Protein AF-B3W673-F1 (afdb_monomer)

Structure (mmCIF, N/CA/C/O backbone):
data_AF-B3W673-F1
#
_entry.id   AF-B3W673-F1
#
loop_
_atom_site.group_PDB
_atom_site.id
_atom_site.type_symbol
_atom_site.label_atom_id
_atom_site.label_alt_id
_atom_site.label_comp_id
_atom_site.label_asym_id
_atom_site.label_entity_id
_atom_site.label_seq_id
_atom_site.pdbx_PDB_ins_code
_atom_site.Cartn_x
_atom_site.Cartn_y
_atom_site.Cartn_z
_atom_site.occupancy
_atom_site.B_iso_or_equiv
_atom_site.auth_seq_id
_atom_site.auth_comp_id
_atom_site.auth_asym_id
_atom_site.auth_atom_id
_atom_site.pdbx_PDB_model_num
ATOM 1 N N . MET A 1 1 ? 1.905 -21.037 11.004 1.00 35.53 1 MET A N 1
ATOM 2 C CA . MET A 1 1 ? 0.513 -20.560 10.906 1.00 35.53 1 MET A CA 1
ATOM 3 C C . MET A 1 1 ? 0.641 -19.127 10.429 1.00 35.53 1 MET A C 1
ATOM 5 O O . MET A 1 1 ? 1.332 -18.385 11.107 1.00 35.53 1 MET A O 1
ATOM 9 N N . ALA A 1 2 ? 0.194 -18.782 9.222 1.00 47.31 2 ALA A N 1
ATOM 10 C CA . ALA A 1 2 ? 0.265 -17.392 8.773 1.00 47.31 2 ALA A CA 1
ATOM 11 C C . ALA A 1 2 ? -0.833 -16.632 9.523 1.00 47.31 2 ALA A C 1
ATOM 13 O O . ALA A 1 2 ? -2.011 -16.888 9.291 1.00 47.31 2 ALA A O 1
ATOM 14 N N . GLU A 1 3 ? -0.448 -15.830 10.511 1.00 54.31 3 GLU A N 1
ATOM 15 C CA . GLU A 1 3 ? -1.364 -14.941 11.223 1.00 54.31 3 GLU A CA 1
ATOM 16 C C . GLU A 1 3 ? -1.780 -13.850 10.235 1.00 54.31 3 GLU A C 1
ATOM 18 O O . GLU A 1 3 ? -0.938 -13.122 9.712 1.00 54.31 3 GLU A O 1
ATOM 23 N N . ASP A 1 4 ? -3.063 -13.847 9.875 1.00 72.62 4 ASP A N 1
ATOM 24 C CA . ASP A 1 4 ? -3.636 -12.925 8.904 1.00 72.62 4 ASP A CA 1
ATOM 25 C C . ASP A 1 4 ? -3.866 -11.588 9.628 1.00 72.62 4 ASP A C 1
ATOM 27 O O . ASP A 1 4 ? -4.780 -11.497 10.451 1.00 72.62 4 ASP A O 1
ATOM 31 N N . PRO A 1 5 ? -3.054 -10.542 9.380 1.00 69.19 5 PRO A N 1
ATOM 32 C CA . PRO A 1 5 ? -3.075 -9.311 10.179 1.00 69.19 5 PRO A CA 1
ATOM 33 C C . PRO A 1 5 ? -4.423 -8.577 10.107 1.00 69.19 5 PRO A C 1
ATOM 35 O O . PRO A 1 5 ? -4.736 -7.741 10.956 1.00 69.19 5 PRO A O 1
ATOM 38 N N . GLN A 1 6 ? -5.246 -8.900 9.106 1.00 78.75 6 GLN A N 1
ATOM 39 C CA . GLN A 1 6 ? -6.613 -8.403 8.993 1.00 78.75 6 GLN A CA 1
ATOM 40 C C . GLN A 1 6 ? -7.559 -9.065 10.003 1.00 78.75 6 GLN A C 1
ATOM 42 O O . GLN A 1 6 ? -8.455 -8.405 10.530 1.00 78.75 6 GLN A O 1
ATOM 47 N N . LEU A 1 7 ? -7.363 -10.352 10.298 1.00 81.56 7 LEU A N 1
ATOM 48 C CA . LEU A 1 7 ? -8.187 -11.097 11.246 1.00 81.56 7 LEU A CA 1
ATOM 49 C C . LEU A 1 7 ? -7.947 -10.627 12.685 1.00 81.56 7 LEU A C 1
ATOM 51 O O . LEU A 1 7 ? -8.908 -10.465 13.440 1.00 81.56 7 LEU A O 1
ATOM 55 N N . ASP A 1 8 ? -6.696 -10.355 13.056 1.00 82.56 8 ASP A N 1
ATOM 56 C CA . ASP A 1 8 ? -6.354 -9.776 14.362 1.00 82.56 8 ASP A CA 1
ATOM 57 C C . ASP A 1 8 ? -6.995 -8.395 14.550 1.00 82.56 8 ASP A C 1
ATOM 59 O O . ASP A 1 8 ? -7.657 -8.137 15.559 1.00 82.56 8 ASP A O 1
ATOM 63 N N . LEU A 1 9 ? -6.923 -7.534 13.529 1.00 86.25 9 LEU A N 1
ATOM 64 C CA . LEU A 1 9 ? -7.571 -6.221 13.556 1.00 86.25 9 LEU A CA 1
ATOM 65 C C . LEU A 1 9 ? -9.093 -6.322 13.753 1.00 86.25 9 LEU A C 1
ATOM 67 O O . LEU A 1 9 ? -9.679 -5.556 14.525 1.00 86.25 9 LEU A O 1
ATOM 71 N N . LEU A 1 10 ? -9.744 -7.261 13.061 1.00 86.50 10 LEU A N 1
ATOM 72 C CA . LEU A 1 10 ? -11.182 -7.499 13.199 1.00 86.50 10 LEU A CA 1
ATOM 73 C C . LEU A 1 10 ? -11.548 -7.967 14.612 1.00 86.50 10 LEU A C 1
ATOM 75 O O . LEU A 1 10 ? -12.549 -7.503 15.164 1.00 86.50 10 LEU A O 1
ATOM 79 N N . ASN A 1 11 ? -10.730 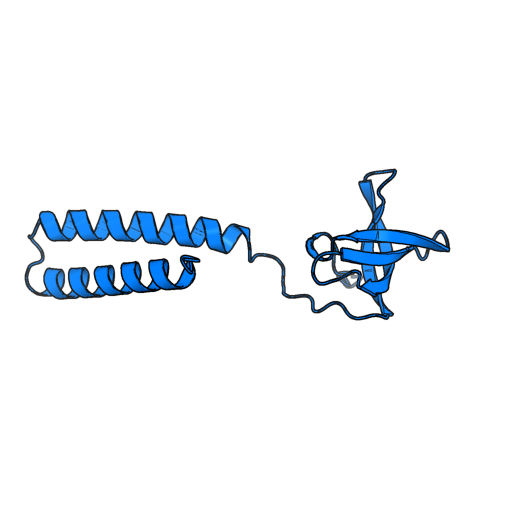-8.830 15.219 1.00 89.56 11 ASN A N 1
ATOM 80 C CA . ASN A 1 11 ? -10.934 -9.275 16.597 1.00 89.56 11 ASN A CA 1
ATOM 81 C C . ASN A 1 11 ? -10.830 -8.113 17.589 1.00 89.56 11 ASN A C 1
ATOM 83 O O . ASN A 1 11 ? -11.723 -7.949 18.423 1.00 89.56 11 ASN A O 1
ATOM 87 N N . HIS A 1 12 ? -9.812 -7.259 17.469 1.00 90.25 12 HIS A N 1
ATOM 88 C CA . HIS A 1 12 ? -9.661 -6.100 18.354 1.00 90.25 12 HIS A CA 1
ATOM 89 C C . HIS A 1 12 ? -10.818 -5.105 18.224 1.00 90.25 12 HIS A C 1
ATOM 91 O O . HIS A 1 12 ? -11.324 -4.608 19.232 1.00 90.25 12 HIS A O 1
ATOM 97 N N . LYS A 1 13 ? -11.315 -4.866 17.003 1.00 89.06 13 LYS A N 1
ATOM 98 C CA . LYS A 1 13 ? -12.521 -4.048 16.786 1.00 89.06 13 LYS A CA 1
ATOM 99 C C . LYS A 1 13 ? -13.760 -4.644 17.444 1.00 89.06 13 LYS A C 1
ATOM 101 O O . LYS A 1 13 ? -14.554 -3.916 18.037 1.00 89.06 13 LYS A O 1
ATOM 106 N N . LEU A 1 14 ? -13.929 -5.961 17.350 1.00 93.31 14 LEU A N 1
ATOM 107 C CA . LEU A 1 14 ? -15.049 -6.644 17.985 1.00 93.31 14 LEU A CA 1
ATOM 108 C C . LEU A 1 14 ? -14.976 -6.530 19.514 1.00 93.31 14 LEU A C 1
ATOM 110 O O . LEU A 1 14 ? -15.993 -6.271 20.156 1.00 93.31 14 LEU A O 1
ATOM 114 N N . GLN A 1 15 ? -13.784 -6.692 20.092 1.00 92.00 15 GLN A N 1
ATOM 115 C CA . GLN A 1 15 ? -13.563 -6.500 21.526 1.00 92.00 15 GLN A CA 1
ATOM 116 C C . GLN A 1 15 ? -13.891 -5.067 21.953 1.00 92.00 15 GLN A C 1
ATOM 118 O O . GLN A 1 15 ? -14.593 -4.882 22.945 1.00 92.00 15 GLN A O 1
ATOM 123 N N . LEU A 1 16 ? -13.458 -4.068 21.178 1.00 93.75 16 LEU A N 1
ATOM 124 C CA . LEU A 1 16 ? -13.753 -2.662 21.449 1.00 93.75 16 LEU A CA 1
ATOM 125 C C . LEU A 1 16 ? -15.267 -2.422 21.509 1.00 93.75 16 LEU A C 1
ATOM 127 O O . LEU A 1 16 ? -15.760 -1.867 22.486 1.00 93.75 16 LEU A O 1
ATOM 131 N N . GLN A 1 17 ? -16.013 -2.943 20.533 1.00 93.25 17 GLN A N 1
ATOM 132 C CA . GLN A 1 17 ? -17.470 -2.805 20.490 1.00 93.25 17 GLN A CA 1
ATOM 133 C C . GLN A 1 17 ? -18.158 -3.425 21.721 1.00 93.25 17 GLN A C 1
ATOM 135 O O . GLN A 1 17 ? -19.117 -2.865 22.251 1.00 93.25 17 GLN A O 1
ATOM 140 N N . GLN A 1 18 ? -17.676 -4.578 22.197 1.00 93.06 18 GLN A N 1
ATOM 141 C CA . GLN A 1 18 ? -18.211 -5.214 23.407 1.00 93.06 18 GLN A CA 1
ATOM 142 C C . GLN A 1 18 ? -17.928 -4.380 24.662 1.00 93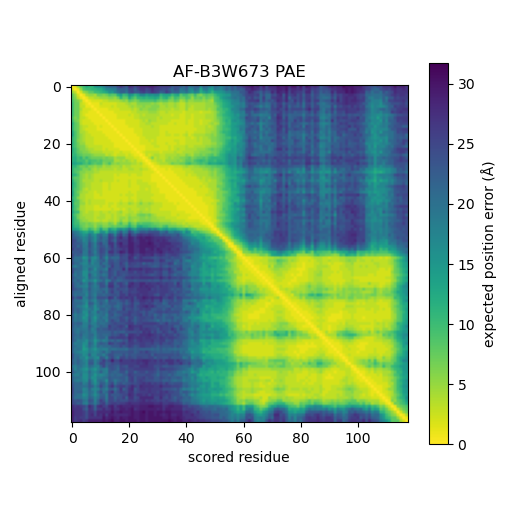.06 18 GLN A C 1
ATOM 144 O O . GLN A 1 18 ? -18.797 -4.248 25.525 1.00 93.06 18 GLN A O 1
ATOM 149 N N . VAL A 1 19 ? -16.729 -3.798 24.754 1.00 93.00 19 VAL A N 1
ATOM 150 C CA . VAL A 1 19 ? -16.331 -2.915 25.858 1.00 93.00 19 VAL A CA 1
ATOM 151 C C . VAL A 1 19 ? -17.173 -1.643 25.865 1.00 93.00 19 VAL A C 1
ATOM 153 O O . VAL A 1 19 ? -17.628 -1.226 26.927 1.00 93.00 19 VAL A O 1
ATOM 156 N N . GLU A 1 20 ? -17.440 -1.056 24.700 1.00 91.56 20 GLU A N 1
ATOM 157 C CA . GLU A 1 20 ? -18.303 0.121 24.578 1.00 91.56 20 GLU A CA 1
ATOM 158 C C . GLU A 1 20 ? -19.738 -0.172 25.019 1.00 91.56 20 GLU A C 1
ATOM 160 O O . GLU A 1 20 ? -20.270 0.565 25.846 1.00 91.56 20 GLU A O 1
ATOM 165 N N . ALA A 1 21 ? -20.320 -1.294 24.588 1.00 93.31 21 ALA A N 1
ATOM 166 C CA . ALA A 1 21 ? -21.649 -1.706 25.042 1.00 93.31 21 ALA A CA 1
ATOM 167 C C . ALA A 1 21 ? -21.700 -1.943 26.567 1.00 93.31 21 ALA A C 1
ATOM 169 O O . ALA A 1 21 ? -22.684 -1.618 27.234 1.00 93.31 21 ALA A O 1
ATOM 170 N N . ALA A 1 22 ? -20.627 -2.484 27.153 1.00 91.94 22 ALA A N 1
ATOM 171 C CA . ALA A 1 22 ? -20.522 -2.649 28.602 1.00 91.94 22 ALA A CA 1
ATOM 172 C C . ALA A 1 22 ? -20.362 -1.303 29.341 1.00 91.94 22 ALA A C 1
ATOM 174 O O . ALA A 1 22 ? -20.888 -1.148 30.447 1.00 91.94 22 ALA A O 1
ATOM 175 N N . LEU A 1 23 ? -19.678 -0.328 28.733 1.00 91.19 23 LEU A N 1
ATOM 176 C CA . LEU A 1 23 ? -19.541 1.041 29.244 1.00 91.19 23 LEU A CA 1
ATOM 177 C C . LEU A 1 23 ? -20.851 1.830 29.171 1.00 91.19 23 LEU A C 1
ATOM 179 O O . LEU A 1 23 ? -21.084 2.664 30.040 1.00 91.19 23 LEU A O 1
ATOM 183 N N . GLU A 1 24 ? -21.729 1.555 28.204 1.00 91.75 24 GLU A N 1
ATOM 184 C CA . GLU A 1 24 ? -23.073 2.154 28.174 1.00 91.75 24 GLU A CA 1
ATOM 185 C C . GLU A 1 24 ? -23.896 1.770 29.412 1.00 91.75 24 GLU A C 1
ATOM 187 O O . GLU A 1 24 ? -24.645 2.586 29.950 1.00 91.75 24 GLU A O 1
ATOM 192 N N . LEU A 1 25 ? -23.722 0.537 29.897 1.00 90.19 25 LEU A N 1
ATOM 193 C CA . LEU A 1 25 ? -24.375 0.044 31.110 1.00 90.19 25 LEU A CA 1
ATOM 194 C C . LEU A 1 25 ? -23.647 0.497 32.385 1.00 90.19 25 LEU A C 1
ATOM 196 O O . LEU A 1 25 ? -24.294 0.740 33.402 1.00 90.19 25 LEU A O 1
ATOM 200 N N . ASN A 1 26 ? -22.315 0.613 32.339 1.00 90.81 26 ASN A N 1
ATOM 201 C CA . ASN A 1 26 ? -21.467 0.959 33.482 1.00 90.81 26 ASN A CA 1
ATOM 202 C C . ASN A 1 26 ? -20.394 2.000 33.102 1.00 90.81 26 ASN A C 1
ATOM 204 O O . ASN A 1 26 ? -19.211 1.662 32.988 1.00 90.81 26 ASN A O 1
ATOM 208 N N . PRO A 1 27 ? -20.768 3.285 32.962 1.00 86.56 27 PRO A N 1
ATOM 209 C CA . PRO A 1 27 ? -19.869 4.321 32.441 1.00 86.56 27 PRO A CA 1
ATOM 210 C C . PRO A 1 27 ? -18.726 4.689 33.392 1.00 86.56 27 PRO A C 1
ATOM 212 O O . PRO A 1 27 ? -17.744 5.292 32.972 1.00 86.56 27 PRO A O 1
ATOM 215 N N . ASN A 1 28 ? -18.838 4.327 34.673 1.00 91.00 28 ASN A N 1
ATOM 216 C CA . ASN A 1 28 ? -17.840 4.639 35.694 1.00 91.00 28 ASN A CA 1
ATOM 217 C C . ASN A 1 28 ? -16.839 3.494 35.935 1.00 91.00 28 ASN A C 1
ATOM 219 O O . ASN A 1 28 ? -16.095 3.535 36.912 1.00 91.00 28 ASN A O 1
ATOM 223 N N . ASN A 1 29 ? -16.846 2.449 35.098 1.00 91.44 29 ASN A N 1
ATOM 224 C CA . ASN A 1 29 ? -15.952 1.312 35.281 1.00 91.44 29 ASN A CA 1
ATOM 225 C C . ASN A 1 29 ? -14.557 1.618 34.713 1.00 91.44 29 ASN A C 1
ATOM 227 O O . ASN A 1 29 ? -14.337 1.563 33.500 1.00 91.44 29 ASN A O 1
ATOM 231 N N . GLU A 1 30 ? -13.609 1.926 35.598 1.00 92.19 30 GLU A N 1
ATOM 232 C CA . GLU A 1 30 ? -12.243 2.323 35.230 1.00 92.19 30 GLU A CA 1
ATOM 233 C C . GLU A 1 30 ? -11.510 1.247 34.411 1.00 92.19 30 GLU A C 1
ATOM 235 O O . GLU A 1 30 ? -10.780 1.581 33.478 1.00 92.19 30 GLU A O 1
ATOM 240 N N . GLU A 1 31 ? -11.765 -0.037 34.685 1.00 92.00 31 GLU A N 1
ATOM 241 C CA . GLU A 1 31 ? -11.175 -1.157 33.939 1.00 92.00 31 GLU A CA 1
ATOM 242 C C . GLU A 1 31 ? -11.618 -1.175 32.470 1.00 92.00 31 GLU A C 1
ATOM 244 O O . GLU A 1 31 ? -10.789 -1.334 31.574 1.00 92.00 31 GLU A O 1
ATOM 249 N N . LEU A 1 32 ? -12.910 -0.949 32.202 1.00 91.88 32 LEU A N 1
ATOM 250 C CA . LEU A 1 32 ? -13.430 -0.893 30.832 1.00 91.88 32 LEU A CA 1
ATOM 251 C C . LEU A 1 32 ? -12.932 0.360 30.097 1.00 91.88 32 LEU A C 1
ATOM 253 O O . LEU A 1 32 ? -12.616 0.287 28.912 1.00 91.88 32 LEU A O 1
ATOM 257 N N . LEU A 1 33 ? -12.797 1.494 30.793 1.00 90.81 33 LEU A N 1
ATOM 258 C CA . LEU A 1 33 ? -12.222 2.721 30.225 1.00 90.81 33 LEU A CA 1
ATOM 259 C C . LEU A 1 33 ? -10.732 2.567 29.887 1.00 90.81 33 LEU A C 1
ATOM 261 O O . LEU A 1 33 ? -10.244 3.170 28.928 1.00 90.81 33 LEU A O 1
ATOM 265 N N . GLN A 1 34 ? -9.987 1.803 30.685 1.00 92.69 34 GLN A N 1
ATOM 266 C CA . GLN A 1 34 ? -8.592 1.483 30.392 1.00 92.69 34 GLN A CA 1
ATOM 267 C C . GLN A 1 34 ? -8.488 0.515 29.210 1.00 92.69 34 GLN A C 1
ATOM 269 O O . GLN A 1 34 ? -7.737 0.787 28.277 1.00 92.69 34 GLN A O 1
ATOM 274 N N . LEU A 1 35 ? -9.288 -0.555 29.209 1.00 91.62 35 LEU A N 1
ATOM 275 C CA . LEU A 1 35 ? -9.304 -1.549 28.136 1.00 91.62 35 LEU A CA 1
ATOM 276 C C . LEU A 1 35 ? -9.713 -0.943 26.787 1.00 91.62 35 LEU A C 1
ATOM 278 O O . LEU A 1 35 ? -9.100 -1.252 25.770 1.00 91.62 35 LEU A O 1
ATOM 282 N N . LYS A 1 36 ? -10.701 -0.036 26.778 1.00 92.56 36 LYS A N 1
ATOM 283 C CA . LYS A 1 36 ? -11.095 0.716 25.580 1.00 92.56 36 LYS A CA 1
ATOM 284 C C . LYS A 1 36 ? -9.897 1.447 24.966 1.00 92.56 36 LYS A C 1
ATOM 286 O O . LYS A 1 36 ? -9.630 1.291 23.781 1.00 92.56 36 LYS A O 1
ATOM 291 N N . ARG A 1 37 ? -9.164 2.212 25.782 1.00 93.00 37 ARG A N 1
ATOM 292 C CA . ARG A 1 37 ? -8.002 2.993 25.326 1.00 93.00 37 ARG A CA 1
ATOM 293 C C . ARG A 1 37 ? -6.886 2.109 24.779 1.00 93.00 37 ARG A C 1
ATOM 295 O O . ARG A 1 37 ? -6.322 2.437 23.744 1.00 93.00 37 ARG A O 1
ATOM 302 N N . ASP A 1 38 ? -6.592 1.002 25.456 1.00 92.75 38 ASP A N 1
ATOM 303 C CA . ASP A 1 38 ? -5.566 0.052 25.015 1.00 92.75 38 ASP A CA 1
ATOM 304 C C . ASP A 1 38 ? -5.916 -0.554 23.642 1.00 92.75 38 ASP A C 1
ATOM 306 O O . ASP A 1 38 ? -5.106 -0.526 22.716 1.00 92.75 38 ASP A O 1
ATOM 310 N N . LEU A 1 39 ? -7.172 -0.983 23.465 1.00 91.50 39 LEU A N 1
ATOM 311 C CA . LEU A 1 39 ? -7.673 -1.509 22.193 1.00 91.50 39 LEU A CA 1
ATOM 312 C C . LEU A 1 39 ? -7.637 -0.466 21.066 1.00 91.50 39 LEU A C 1
ATOM 314 O O . LEU A 1 39 ? -7.257 -0.805 19.945 1.00 91.50 39 LEU A O 1
ATOM 318 N N . GLU A 1 40 ? -8.008 0.789 21.336 1.00 91.62 40 GLU A N 1
ATOM 319 C CA . GLU A 1 40 ? -7.943 1.867 20.338 1.00 91.62 40 GLU A CA 1
ATOM 320 C C . GLU A 1 40 ? -6.506 2.129 19.862 1.00 91.62 40 GLU A C 1
ATOM 322 O O . GLU A 1 40 ? -6.285 2.278 18.657 1.00 91.62 40 GLU A O 1
ATOM 327 N N . GLU A 1 41 ? -5.524 2.122 20.768 1.00 92.38 41 GLU A N 1
ATOM 328 C CA . GLU A 1 41 ? -4.111 2.305 20.412 1.00 92.38 41 GLU A CA 1
ATOM 329 C C . GLU A 1 41 ? -3.583 1.136 19.570 1.00 92.38 41 GLU A C 1
ATOM 331 O O . GLU A 1 41 ? -2.929 1.363 18.549 1.00 92.38 41 GLU A O 1
ATOM 336 N N . VAL A 1 42 ? -3.917 -0.110 19.927 1.00 89.38 42 VAL A N 1
ATOM 337 C CA . VAL A 1 42 ? -3.532 -1.291 19.134 1.00 89.38 42 VAL A CA 1
ATOM 338 C C . VAL A 1 42 ? -4.146 -1.228 17.734 1.00 89.38 42 VAL A C 1
ATOM 340 O O . VAL A 1 42 ? -3.430 -1.374 16.744 1.00 89.38 42 VAL A O 1
ATOM 343 N N . ILE A 1 43 ? -5.448 -0.937 17.629 1.00 88.50 43 ILE A N 1
ATOM 344 C CA . ILE A 1 43 ? -6.149 -0.795 16.343 1.00 88.50 43 ILE A CA 1
ATOM 345 C C . ILE A 1 43 ? -5.503 0.300 15.497 1.00 88.50 43 ILE A C 1
ATOM 347 O O . ILE A 1 43 ? -5.282 0.099 14.303 1.00 88.50 43 ILE A O 1
ATOM 351 N N . LYS A 1 44 ? -5.186 1.449 16.097 1.00 87.19 44 LYS A N 1
ATOM 352 C CA . LYS A 1 44 ? -4.538 2.561 15.404 1.00 87.19 44 LYS A CA 1
ATOM 353 C C . LYS A 1 44 ? -3.163 2.163 14.874 1.00 87.19 44 LYS A C 1
ATOM 355 O O . LYS A 1 44 ? -2.900 2.378 13.696 1.00 87.19 44 LYS A O 1
ATOM 360 N N . LEU A 1 45 ? -2.319 1.537 15.692 1.00 85.19 45 LEU A N 1
ATOM 361 C CA . LEU A 1 45 ? -0.994 1.079 15.264 1.00 85.19 45 LEU A CA 1
ATOM 362 C C . LEU A 1 45 ? -1.092 0.036 14.142 1.00 85.19 45 LEU A C 1
ATOM 364 O O . LEU A 1 45 ? -0.357 0.123 13.158 1.00 85.19 45 LEU A O 1
ATOM 368 N N . SER A 1 46 ? -2.034 -0.904 14.237 1.00 83.50 46 SER A N 1
ATOM 369 C CA . SER A 1 46 ? -2.316 -1.870 13.171 1.00 83.50 46 SER A CA 1
ATOM 370 C C . SER A 1 46 ? -2.797 -1.185 11.888 1.00 83.50 46 SER A C 1
ATOM 372 O O . SER A 1 46 ? -2.350 -1.548 10.803 1.00 83.50 46 SER A O 1
ATOM 374 N N . LEU A 1 47 ? -3.653 -0.163 11.990 1.00 81.06 47 LEU A N 1
ATOM 375 C CA . LEU A 1 47 ? -4.096 0.644 10.849 1.00 81.06 47 LEU A CA 1
ATOM 376 C C . LEU A 1 47 ? -2.966 1.481 10.248 1.00 81.06 47 LEU A C 1
ATOM 378 O O . LEU A 1 47 ? -2.929 1.626 9.036 1.00 81.06 47 LEU A O 1
ATOM 382 N N . GLU A 1 48 ? -2.035 2.009 11.040 1.00 80.62 48 GLU A N 1
ATOM 383 C CA . GLU A 1 48 ? -0.859 2.724 10.525 1.00 80.62 48 GLU A CA 1
ATOM 384 C C . GLU A 1 48 ? 0.114 1.775 9.807 1.00 80.62 48 GLU A C 1
ATOM 386 O O . GLU A 1 48 ? 0.705 2.136 8.785 1.00 80.62 48 GLU A O 1
ATOM 391 N N . LEU A 1 49 ? 0.259 0.543 10.303 1.00 73.44 49 LEU A N 1
ATOM 392 C CA . LEU A 1 49 ? 1.050 -0.504 9.653 1.00 73.44 49 LEU A CA 1
ATOM 393 C C . LEU A 1 49 ? 0.407 -0.972 8.341 1.00 73.44 49 LEU A C 1
ATOM 395 O O . LEU A 1 49 ? 1.116 -1.112 7.346 1.00 73.44 49 LEU A O 1
ATOM 399 N N . LEU A 1 50 ? -0.918 -1.146 8.317 1.00 69.69 50 LEU A N 1
ATOM 400 C CA . LEU A 1 50 ? -1.675 -1.463 7.100 1.00 69.69 50 LEU A CA 1
ATOM 401 C C . LEU A 1 50 ? -1.711 -0.268 6.128 1.00 69.69 50 LEU A C 1
ATOM 403 O O . LEU A 1 50 ? -1.461 -0.432 4.939 1.00 69.69 50 LEU A O 1
ATOM 407 N N . GLY A 1 51 ? -1.918 0.950 6.623 1.00 56.31 51 GLY A N 1
ATOM 408 C CA . GLY A 1 51 ? -1.994 2.188 5.840 1.00 56.31 51 GLY A CA 1
ATOM 409 C C . GLY A 1 51 ? -0.673 2.574 5.176 1.00 56.31 51 GLY A C 1
ATOM 410 O O . GLY A 1 51 ? -0.667 3.075 4.055 1.00 56.31 51 GLY A O 1
ATOM 411 N N . ARG A 1 52 ? 0.472 2.235 5.783 1.00 51.38 52 ARG A N 1
ATOM 412 C CA . ARG A 1 52 ? 1.789 2.341 5.123 1.00 51.38 52 ARG A CA 1
ATOM 413 C C . ARG A 1 52 ? 1.959 1.398 3.928 1.00 51.38 52 ARG A C 1
ATOM 415 O O . ARG A 1 52 ? 2.925 1.564 3.187 1.00 51.38 52 ARG A O 1
ATOM 422 N N . THR A 1 53 ? 1.049 0.446 3.725 1.00 49.19 53 THR A N 1
ATOM 423 C CA . THR A 1 53 ? 1.028 -0.437 2.549 1.00 49.19 53 THR A CA 1
ATOM 424 C C . THR A 1 53 ? -0.043 -0.071 1.519 1.00 49.19 53 THR A C 1
ATOM 426 O O . THR A 1 53 ? -0.046 -0.647 0.437 1.00 49.19 53 THR A O 1
ATOM 429 N N . SER A 1 54 ? -0.911 0.907 1.802 1.00 46.47 54 SER A N 1
ATOM 430 C CA . SER A 1 54 ? -2.104 1.185 0.994 1.00 46.47 54 SER A CA 1
ATOM 431 C C . SER A 1 54 ? -2.367 2.684 0.821 1.00 46.47 54 SER A C 1
ATOM 433 O O . SER A 1 54 ? -3.448 3.175 1.128 1.00 46.47 54 SER A O 1
ATOM 435 N N . ASP A 1 55 ? -1.371 3.411 0.322 1.00 41.69 55 ASP A N 1
ATOM 436 C CA . ASP A 1 55 ? -1.556 4.757 -0.235 1.00 41.69 55 ASP A CA 1
ATOM 437 C C . ASP A 1 55 ? -0.780 4.869 -1.556 1.00 41.69 55 ASP A C 1
ATOM 439 O O . ASP A 1 55 ? 0.082 5.715 -1.781 1.00 41.69 55 ASP A O 1
ATOM 443 N N . THR A 1 56 ? -1.062 3.936 -2.458 1.00 44.62 56 THR A N 1
ATOM 444 C CA . THR A 1 56 ? -1.019 4.235 -3.884 1.00 44.62 56 THR A CA 1
ATOM 445 C C . THR A 1 56 ? -2.379 3.851 -4.438 1.00 44.62 56 THR A C 1
ATOM 447 O O . THR A 1 56 ? -2.841 2.755 -4.114 1.00 44.62 56 THR A O 1
ATOM 450 N N . PRO A 1 57 ? -3.036 4.702 -5.252 1.00 46.12 57 PRO A N 1
ATOM 451 C CA . PRO A 1 57 ? -4.186 4.248 -6.023 1.00 46.12 57 PRO A CA 1
ATOM 452 C C . PRO A 1 57 ? -3.775 2.942 -6.700 1.00 46.12 57 PRO A C 1
ATOM 454 O O . PRO A 1 57 ? -2.660 2.869 -7.219 1.00 46.12 57 PRO A O 1
ATOM 457 N N . GLU A 1 58 ? -4.620 1.915 -6.622 1.00 54.75 58 GLU A N 1
ATOM 458 C CA . GLU A 1 58 ? -4.428 0.626 -7.287 1.00 54.75 58 GLU A CA 1
ATOM 459 C C . GLU A 1 58 ? -4.427 0.857 -8.804 1.00 54.75 58 GLU A C 1
ATOM 461 O O . GLU A 1 58 ? -5.399 0.598 -9.514 1.00 54.75 58 GLU A O 1
ATOM 466 N N . ILE A 1 59 ? -3.347 1.447 -9.314 1.00 63.22 59 ILE A N 1
ATOM 467 C CA . ILE A 1 59 ? -3.115 1.628 -10.731 1.00 63.22 59 ILE A CA 1
ATOM 468 C C . ILE A 1 59 ? -2.838 0.221 -11.231 1.00 63.22 59 ILE A C 1
ATOM 470 O O . ILE A 1 59 ? -1.742 -0.315 -11.075 1.00 63.22 59 ILE A O 1
ATOM 474 N N . SER A 1 60 ? -3.883 -0.396 -11.773 1.00 70.31 60 SER A N 1
ATOM 475 C CA . SER A 1 60 ? -3.783 -1.661 -12.484 1.00 70.31 60 SER A CA 1
ATOM 476 C C . SER A 1 60 ? -3.042 -1.398 -13.785 1.00 70.31 60 SER A C 1
ATOM 478 O O . SER A 1 60 ? -3.635 -1.080 -14.815 1.00 70.31 60 SER A O 1
ATOM 480 N N . TRP A 1 61 ? -1.720 -1.449 -13.698 1.00 84.69 61 TRP A N 1
ATOM 481 C CA . TRP A 1 61 ? -0.830 -1.321 -14.833 1.00 84.69 61 TRP A CA 1
ATOM 482 C C . TRP A 1 61 ? -1.021 -2.500 -15.788 1.00 84.69 61 TRP A C 1
ATOM 484 O O . TRP A 1 61 ? -1.068 -3.649 -15.357 1.00 84.69 61 TRP A O 1
ATOM 494 N N . ASN A 1 62 ? -1.088 -2.221 -17.088 1.00 87.44 62 ASN A N 1
ATOM 495 C CA . ASN A 1 62 ? -1.178 -3.242 -18.129 1.00 87.44 62 ASN A CA 1
ATOM 496 C C . ASN A 1 62 ? 0.024 -3.166 -19.073 1.00 87.44 62 ASN A C 1
ATOM 498 O O . ASN A 1 62 ? 0.726 -2.158 -19.149 1.00 87.44 62 ASN A O 1
ATOM 502 N N . VAL A 1 63 ? 0.262 -4.238 -19.826 1.00 91.06 63 VAL A N 1
ATOM 503 C CA . VAL A 1 63 ? 1.231 -4.192 -20.924 1.00 91.06 63 VAL A CA 1
ATOM 504 C C . VAL A 1 63 ? 0.742 -3.184 -21.966 1.00 91.06 63 VAL A C 1
ATOM 506 O O . VAL A 1 63 ? -0.409 -3.233 -22.395 1.00 91.06 63 VAL A O 1
ATOM 509 N N . GLY A 1 64 ? 1.623 -2.269 -22.356 1.00 89.69 64 GLY A N 1
ATOM 510 C CA . GLY A 1 64 ? 1.339 -1.139 -23.238 1.00 89.69 64 GLY A CA 1
ATOM 511 C C . GLY A 1 64 ? 0.973 0.156 -22.510 1.00 89.69 64 GLY A C 1
ATOM 512 O O . GLY A 1 64 ? 0.878 1.195 -23.161 1.00 89.69 64 GLY A O 1
ATOM 513 N N . ASP A 1 65 ? 0.795 0.128 -21.186 1.00 89.56 65 ASP A N 1
ATOM 514 C CA . ASP A 1 65 ? 0.447 1.321 -20.416 1.00 89.56 65 ASP A CA 1
ATOM 515 C C . ASP A 1 65 ? 1.652 2.263 -20.265 1.00 89.56 65 ASP A C 1
ATOM 517 O O . ASP A 1 65 ? 2.809 1.828 -20.168 1.00 89.56 65 ASP A O 1
ATOM 521 N N . GLN A 1 66 ? 1.387 3.569 -20.264 1.00 90.50 66 GLN A N 1
ATOM 522 C CA . GLN A 1 66 ? 2.434 4.582 -20.182 1.00 90.50 66 GLN A CA 1
ATOM 523 C C . GLN A 1 66 ? 2.597 5.061 -18.741 1.00 90.50 66 GLN A C 1
ATOM 525 O O . GLN A 1 66 ? 1.674 5.578 -18.113 1.00 90.50 66 GLN A O 1
ATOM 530 N N . CYS A 1 67 ? 3.815 4.945 -18.231 1.00 89.94 67 CYS A N 1
ATOM 531 C CA . CYS A 1 67 ? 4.155 5.234 -16.849 1.00 89.94 67 CYS A CA 1
ATOM 532 C C . CYS A 1 67 ? 5.384 6.143 -16.747 1.00 89.94 67 CYS A C 1
ATOM 534 O O . CYS A 1 67 ? 6.131 6.361 -17.702 1.00 89.94 67 CYS A O 1
ATOM 536 N N . MET A 1 68 ? 5.604 6.691 -15.559 1.00 90.25 68 MET A N 1
ATOM 537 C CA . MET A 1 68 ? 6.882 7.264 -15.160 1.00 90.25 68 MET A CA 1
ATOM 538 C C . MET A 1 68 ? 7.657 6.223 -14.360 1.00 90.25 68 MET A C 1
ATOM 540 O O . MET A 1 68 ? 7.291 5.912 -13.224 1.00 90.25 68 MET A O 1
ATOM 544 N N . ALA A 1 69 ? 8.734 5.711 -14.950 1.00 90.44 69 ALA A N 1
ATOM 545 C CA . ALA A 1 69 ? 9.623 4.737 -14.334 1.00 90.44 69 ALA A CA 1
ATOM 546 C C . ALA A 1 69 ? 10.938 5.396 -13.907 1.00 90.44 69 ALA A C 1
ATOM 548 O O . ALA A 1 69 ? 11.442 6.306 -14.571 1.00 90.44 69 ALA A O 1
ATOM 549 N N . MET A 1 70 ? 11.495 4.950 -12.783 1.00 88.94 70 MET A N 1
ATOM 550 C CA . MET A 1 70 ? 12.747 5.484 -12.256 1.00 88.94 70 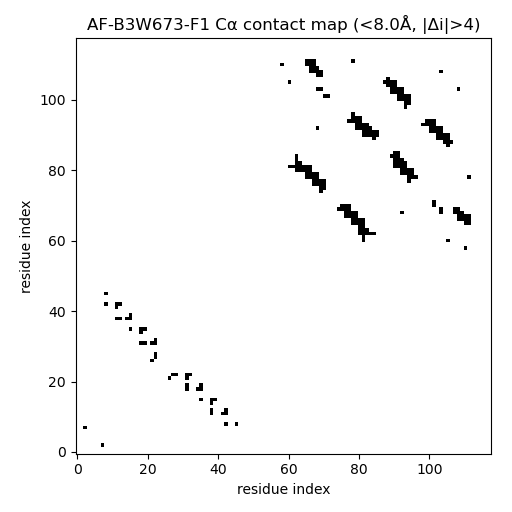MET A CA 1
ATOM 551 C C . MET A 1 70 ? 13.939 4.800 -12.928 1.00 88.94 70 MET A C 1
ATOM 553 O O . MET A 1 70 ? 14.130 3.599 -12.779 1.00 88.94 70 MET A O 1
ATOM 557 N N . CYS A 1 71 ? 14.783 5.563 -13.618 1.00 83.38 71 CYS A N 1
ATOM 558 C CA . CYS A 1 71 ? 16.004 5.032 -14.215 1.00 83.38 71 CYS A CA 1
ATOM 559 C C . CYS A 1 71 ? 16.997 4.603 -13.124 1.00 83.38 71 CYS A C 1
ATOM 561 O O . CYS A 1 71 ? 17.337 5.387 -12.231 1.00 83.38 71 CYS A O 1
ATOM 563 N N . SER A 1 72 ? 17.523 3.378 -13.216 1.00 80.25 72 SER A N 1
ATOM 564 C CA . SER A 1 72 ? 18.470 2.861 -12.224 1.00 80.25 72 SER A CA 1
ATOM 565 C C . SER A 1 72 ? 19.790 3.652 -12.157 1.00 80.25 72 SER A C 1
ATOM 567 O O . SER A 1 72 ? 20.380 3.725 -11.074 1.00 80.25 72 SER A O 1
ATOM 569 N N . ARG A 1 73 ? 20.213 4.283 -13.268 1.00 80.31 73 ARG A N 1
ATOM 570 C CA . ARG A 1 73 ? 21.473 5.049 -13.386 1.00 80.31 73 ARG A CA 1
ATOM 571 C C . ARG A 1 73 ? 21.448 6.363 -12.606 1.00 80.31 73 ARG A C 1
ATOM 573 O O . ARG A 1 73 ? 22.335 6.601 -11.797 1.00 80.31 73 ARG A O 1
ATOM 580 N N . ASP A 1 74 ? 20.416 7.174 -12.824 1.00 84.75 74 ASP A N 1
ATOM 581 C CA . ASP A 1 74 ? 20.354 8.555 -12.323 1.00 84.75 74 ASP A CA 1
ATOM 582 C C . ASP A 1 74 ? 19.292 8.755 -11.232 1.00 84.75 74 ASP A C 1
ATOM 584 O O . ASP A 1 74 ? 19.177 9.839 -10.667 1.00 84.75 74 ASP A O 1
ATOM 588 N N . LYS A 1 75 ? 18.495 7.719 -10.927 1.00 82.81 75 LYS A N 1
ATOM 589 C CA . LYS A 1 75 ? 17.359 7.767 -9.982 1.00 82.81 75 LYS A CA 1
ATOM 590 C C . LYS A 1 75 ? 16.302 8.825 -10.327 1.00 82.81 75 LYS A C 1
ATOM 592 O O . LYS A 1 75 ? 15.495 9.210 -9.484 1.00 82.81 75 LYS A O 1
ATOM 597 N N . LEU A 1 76 ? 16.283 9.265 -11.582 1.00 84.31 76 LEU A N 1
ATOM 598 C CA . LEU A 1 76 ? 15.300 10.192 -12.129 1.00 84.31 76 LEU A CA 1
ATOM 599 C C . LEU A 1 76 ? 14.159 9.428 -12.803 1.00 84.31 76 LEU A C 1
ATOM 601 O O . LEU A 1 76 ? 14.361 8.341 -13.345 1.00 84.31 76 LEU A O 1
ATOM 605 N N . TYR A 1 77 ? 12.959 10.003 -12.765 1.00 87.25 77 TYR A N 1
ATOM 606 C CA . TYR A 1 77 ? 11.779 9.433 -13.406 1.00 87.25 77 TYR A CA 1
ATOM 607 C C . TYR A 1 77 ? 11.689 9.895 -14.853 1.00 87.25 77 TYR A C 1
ATOM 609 O O . TYR A 1 77 ? 11.679 11.095 -15.130 1.00 87.25 77 TYR A O 1
ATOM 617 N N . TYR A 1 78 ? 11.564 8.938 -15.762 1.00 89.06 78 TYR A N 1
ATOM 618 C CA . TYR A 1 78 ? 11.364 9.195 -17.178 1.00 89.06 78 TYR A CA 1
ATOM 619 C C . TYR A 1 78 ? 10.110 8.489 -17.658 1.00 89.06 78 TYR A C 1
ATOM 621 O O . TYR A 1 78 ? 9.678 7.480 -17.097 1.00 89.06 78 TYR A O 1
ATOM 629 N N . ARG A 1 79 ? 9.523 9.036 -18.720 1.00 91.12 79 ARG A N 1
ATOM 630 C CA . ARG A 1 79 ? 8.384 8.417 -19.379 1.00 91.12 79 ARG A CA 1
ATOM 631 C C . ARG A 1 79 ? 8.818 7.100 -20.019 1.00 91.12 79 ARG A C 1
ATOM 633 O O . ARG A 1 79 ? 9.771 7.064 -20.801 1.00 91.12 79 ARG A O 1
ATOM 640 N N . ALA A 1 80 ? 8.096 6.044 -19.685 1.00 92.62 80 ALA A N 1
ATOM 641 C CA . ALA A 1 80 ? 8.332 4.703 -20.165 1.00 92.62 80 ALA A CA 1
ATOM 642 C C . ALA A 1 80 ? 7.010 3.994 -20.476 1.00 92.62 80 ALA A C 1
ATOM 644 O O . ALA A 1 80 ? 5.949 4.380 -19.988 1.00 92.62 80 ALA A O 1
ATOM 645 N N . THR A 1 81 ? 7.080 2.953 -21.293 1.00 93.19 81 THR A N 1
ATOM 646 C CA . THR A 1 81 ? 5.932 2.114 -21.651 1.00 93.19 81 THR A CA 1
ATOM 647 C C . THR A 1 81 ? 6.162 0.713 -21.115 1.00 93.19 81 THR A C 1
ATOM 649 O O . THR A 1 81 ? 7.236 0.152 -21.329 1.00 93.19 81 THR A O 1
ATOM 652 N N . ILE A 1 82 ? 5.183 0.151 -20.413 1.00 92.75 82 ILE A N 1
ATOM 653 C CA . ILE A 1 82 ? 5.284 -1.198 -19.851 1.00 92.75 82 ILE A CA 1
ATOM 654 C C . ILE A 1 82 ? 5.252 -2.212 -20.992 1.00 92.75 82 ILE A C 1
ATOM 656 O O . ILE A 1 82 ? 4.322 -2.218 -21.792 1.00 92.75 82 ILE A O 1
ATOM 660 N N . LEU A 1 83 ? 6.266 -3.066 -21.076 1.00 93.06 83 LEU A N 1
ATOM 661 C CA . LEU A 1 83 ? 6.374 -4.100 -22.105 1.00 93.06 83 LEU A CA 1
ATOM 662 C C . LEU A 1 83 ? 5.941 -5.472 -21.592 1.00 93.06 83 LEU A C 1
ATOM 664 O O . LEU A 1 83 ? 5.250 -6.200 -22.293 1.00 93.06 83 LEU A O 1
ATOM 668 N N . GLU A 1 84 ? 6.360 -5.834 -20.383 1.00 92.50 84 GLU A N 1
ATOM 669 C CA . GLU A 1 84 ? 6.095 -7.153 -19.804 1.00 92.50 84 GLU A CA 1
ATOM 670 C C . GLU A 1 84 ? 6.157 -7.088 -18.274 1.00 92.50 84 GLU A C 1
ATOM 672 O O . GLU A 1 84 ? 6.878 -6.263 -17.715 1.00 92.50 84 GLU A O 1
ATOM 677 N N . PHE A 1 85 ? 5.430 -7.967 -17.583 1.00 90.75 85 PHE A N 1
ATOM 678 C CA . PHE A 1 85 ? 5.524 -8.123 -16.132 1.00 90.75 85 PHE A CA 1
ATOM 679 C C . PHE A 1 85 ? 6.414 -9.308 -15.757 1.00 90.75 85 PHE A C 1
ATOM 681 O O . PHE A 1 85 ? 6.214 -10.432 -16.210 1.00 90.75 85 PHE A O 1
ATOM 688 N N . LEU A 1 86 ? 7.369 -9.054 -14.866 1.00 89.94 86 LEU A N 1
ATOM 689 C CA . LEU A 1 86 ? 8.227 -10.054 -14.239 1.00 89.94 86 LEU A CA 1
ATOM 690 C C . LEU A 1 86 ? 7.632 -10.402 -12.861 1.00 89.94 86 LEU A C 1
ATOM 692 O O . LEU A 1 86 ? 8.209 -10.086 -11.819 1.00 89.94 86 LEU A O 1
ATOM 696 N N . GLY A 1 87 ? 6.447 -11.021 -12.869 1.00 80.06 87 GLY A N 1
ATOM 697 C CA . GLY A 1 87 ? 5.649 -11.321 -11.670 1.00 80.06 87 GLY A CA 1
ATOM 698 C C . GLY A 1 87 ? 4.842 -10.123 -11.149 1.00 80.06 87 GLY A C 1
ATOM 699 O O . GLY A 1 87 ? 4.660 -9.140 -11.858 1.00 80.06 87 GLY A O 1
ATOM 700 N N . ASP A 1 88 ? 4.372 -10.197 -9.901 1.00 73.25 88 ASP A N 1
ATOM 701 C CA . ASP A 1 88 ? 3.501 -9.170 -9.292 1.00 73.25 88 ASP A CA 1
ATOM 702 C C . ASP A 1 88 ? 4.234 -7.911 -8.801 1.00 73.25 88 ASP A C 1
ATOM 704 O O . ASP A 1 88 ? 3.620 -6.878 -8.550 1.00 73.25 88 ASP A O 1
ATOM 708 N N . VAL A 1 89 ? 5.558 -7.977 -8.642 1.00 79.44 89 VAL A N 1
ATOM 709 C CA . VAL A 1 89 ? 6.353 -6.899 -8.022 1.00 79.44 89 VAL A CA 1
ATOM 710 C C . VAL A 1 89 ? 7.201 -6.103 -9.010 1.00 79.44 89 VAL A C 1
ATOM 712 O O . VAL A 1 89 ? 7.578 -4.968 -8.709 1.00 79.44 89 VAL A O 1
ATOM 715 N N . SER A 1 90 ? 7.495 -6.660 -10.186 1.00 88.88 90 SER A N 1
ATOM 716 C CA . SER A 1 90 ? 8.451 -6.097 -11.145 1.00 88.88 90 SER A CA 1
ATOM 717 C C . SER A 1 90 ? 7.913 -6.138 -12.570 1.00 88.88 90 SER A C 1
ATOM 719 O O . SER A 1 90 ? 7.150 -7.022 -12.942 1.00 88.88 90 SER A O 1
ATOM 721 N N . CYS A 1 91 ? 8.352 -5.197 -13.397 1.00 91.88 91 CYS A N 1
ATOM 722 C CA . CYS A 1 91 ? 7.981 -5.088 -14.802 1.00 91.88 91 CYS A CA 1
ATOM 723 C C . CYS A 1 91 ? 9.157 -4.580 -15.644 1.00 91.88 91 CYS A C 1
ATOM 725 O O . CYS A 1 91 ? 10.070 -3.920 -15.143 1.00 91.88 91 CYS A O 1
ATOM 727 N N . VAL A 1 92 ? 9.135 -4.911 -16.928 1.00 93.50 92 VAL A N 1
ATOM 728 C CA . VAL A 1 92 ? 10.041 -4.396 -17.951 1.00 93.50 92 VAL A CA 1
ATOM 729 C C . VAL A 1 92 ? 9.368 -3.202 -18.603 1.00 93.50 92 VAL A C 1
ATOM 731 O O . VAL A 1 92 ? 8.246 -3.312 -19.101 1.00 93.50 92 VAL A O 1
ATOM 734 N N . VAL A 1 93 ? 10.060 -2.071 -18.631 1.00 93.12 93 VAL A N 1
ATOM 735 C CA . VAL A 1 93 ? 9.571 -0.835 -19.249 1.00 93.12 93 VAL A CA 1
ATOM 736 C C . VAL A 1 93 ? 10.544 -0.363 -20.326 1.00 93.12 93 VAL A C 1
ATOM 738 O O . VAL A 1 93 ? 11.749 -0.551 -20.184 1.00 93.12 93 VAL A O 1
ATOM 741 N N . ASN A 1 94 ? 10.042 0.260 -21.394 1.00 94.38 94 ASN A N 1
ATOM 742 C CA . ASN A 1 94 ? 10.848 0.911 -22.433 1.00 94.38 94 ASN A CA 1
ATOM 743 C C . ASN A 1 94 ? 10.793 2.430 -22.297 1.00 94.38 94 ASN A C 1
ATOM 745 O O . ASN A 1 94 ? 9.704 3.003 -22.348 1.00 94.38 94 ASN A O 1
ATOM 749 N N . PHE A 1 95 ? 11.942 3.087 -22.166 1.00 92.19 95 PHE A N 1
ATOM 750 C CA . PHE A 1 95 ? 12.021 4.543 -22.070 1.00 92.19 95 PHE A CA 1
ATOM 751 C C . PHE A 1 95 ? 11.854 5.214 -23.439 1.00 92.19 95 PHE A C 1
ATOM 753 O O . PHE A 1 95 ? 12.701 5.065 -24.313 1.00 92.19 95 PHE A O 1
ATOM 760 N N . ASP A 1 96 ? 10.811 6.034 -23.585 1.00 87.44 96 ASP A N 1
ATOM 761 C CA . ASP A 1 96 ? 10.398 6.681 -24.848 1.00 87.44 96 ASP A CA 1
ATOM 762 C C . ASP A 1 96 ? 11.505 7.562 -25.467 1.00 87.44 96 ASP A C 1
ATOM 764 O O . ASP A 1 96 ? 11.707 7.570 -26.675 1.00 87.44 96 ASP A O 1
ATOM 768 N N . MET A 1 97 ? 12.290 8.246 -24.627 1.00 83.94 97 MET A N 1
ATOM 769 C CA . MET A 1 97 ? 13.352 9.165 -25.066 1.00 83.94 97 MET A CA 1
ATOM 770 C C . MET A 1 97 ? 14.636 8.466 -25.534 1.00 83.94 97 MET A C 1
ATOM 772 O O . MET A 1 97 ? 15.432 9.073 -26.249 1.00 83.94 97 MET A O 1
ATOM 776 N N . TYR A 1 98 ? 14.873 7.227 -25.097 1.00 81.38 98 TYR A N 1
ATOM 777 C CA . TYR A 1 98 ? 16.160 6.538 -25.272 1.00 81.38 98 TYR A CA 1
ATOM 778 C C . TYR A 1 98 ? 16.036 5.169 -25.946 1.00 81.38 98 TYR A C 1
ATOM 780 O O . TYR A 1 98 ? 17.061 4.530 -26.173 1.00 81.38 98 TYR A O 1
ATOM 788 N N . ASP A 1 99 ? 14.808 4.709 -26.206 1.00 85.50 99 ASP A N 1
ATOM 789 C CA . ASP A 1 99 ? 14.471 3.365 -26.693 1.00 85.50 99 ASP A CA 1
ATOM 790 C C . ASP A 1 99 ? 15.286 2.264 -25.993 1.00 85.50 99 ASP A C 1
ATOM 792 O O . ASP A 1 99 ? 15.904 1.390 -26.595 1.00 85.50 99 ASP A O 1
ATOM 796 N N . THR A 1 100 ? 15.392 2.398 -24.672 1.00 86.81 100 THR A N 1
ATOM 797 C CA . THR A 1 100 ? 16.154 1.492 -23.819 1.00 86.81 100 THR A CA 1
ATOM 798 C C . THR A 1 100 ? 15.200 0.854 -22.826 1.00 86.81 100 THR A C 1
ATOM 800 O O . THR A 1 100 ? 14.416 1.550 -22.178 1.00 86.81 100 THR A O 1
ATOM 803 N N . THR A 1 101 ? 15.307 -0.461 -22.666 1.00 91.44 101 THR A N 1
ATOM 804 C CA . THR A 1 101 ? 14.517 -1.222 -21.699 1.00 91.44 101 THR A CA 1
ATOM 805 C C . THR A 1 101 ? 15.226 -1.341 -20.358 1.00 91.44 101 THR A C 1
ATOM 807 O O . THR A 1 101 ? 16.431 -1.596 -20.325 1.00 91.44 101 THR A O 1
ATOM 810 N N . ASP A 1 102 ? 14.480 -1.238 -19.262 1.00 91.44 102 ASP A N 1
ATOM 811 C CA . ASP A 1 102 ? 14.989 -1.458 -17.904 1.00 91.44 102 ASP A CA 1
ATOM 812 C C . ASP A 1 102 ? 13.939 -2.176 -17.044 1.00 91.44 102 ASP A C 1
ATOM 814 O O . ASP A 1 102 ? 12.741 -2.150 -17.345 1.00 91.44 102 ASP A O 1
ATOM 818 N N . VAL A 1 103 ? 14.391 -2.840 -15.979 1.00 91.44 103 VAL A N 1
ATOM 819 C CA . VAL A 1 103 ? 13.510 -3.543 -15.037 1.00 91.44 103 VAL A CA 1
ATOM 820 C C . VAL A 1 103 ? 13.211 -2.630 -13.857 1.00 91.44 103 VAL A C 1
ATOM 822 O O . VAL A 1 103 ? 14.117 -2.222 -13.132 1.00 91.44 103 VAL A O 1
ATOM 825 N N . CYS A 1 104 ? 11.931 -2.345 -13.635 1.00 88.50 104 CYS A N 1
ATOM 826 C CA . CYS A 1 104 ? 11.456 -1.475 -12.565 1.00 88.50 104 CYS A CA 1
ATOM 827 C C . CYS A 1 104 ? 10.402 -2.168 -11.700 1.00 88.50 104 CYS A C 1
ATOM 829 O O . CYS A 1 104 ? 9.693 -3.072 -12.139 1.00 88.50 104 CYS A O 1
ATOM 831 N N . GLN A 1 105 ? 10.289 -1.729 -10.448 1.00 86.75 105 GLN A N 1
ATOM 832 C CA . GLN A 1 105 ? 9.271 -2.235 -9.530 1.00 86.75 105 GLN A CA 1
ATOM 833 C C . GLN A 1 105 ? 7.921 -1.584 -9.823 1.00 86.75 105 GLN A C 1
ATOM 835 O O . GLN A 1 105 ? 7.833 -0.364 -9.937 1.00 86.75 105 GLN A O 1
ATOM 840 N N . VAL A 1 106 ? 6.857 -2.384 -9.883 1.00 85.44 106 VAL A N 1
ATOM 841 C CA . VAL A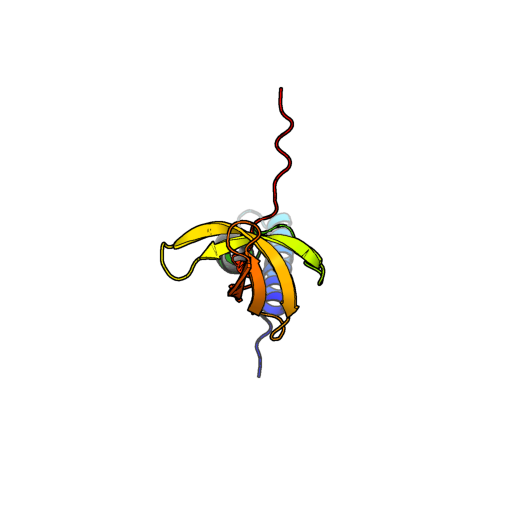 1 106 ? 5.500 -1.891 -10.174 1.00 85.44 106 VAL A CA 1
ATOM 842 C C . VAL A 1 106 ? 5.056 -0.874 -9.115 1.00 85.44 106 VAL A C 1
ATOM 844 O O . VAL A 1 106 ? 4.512 0.173 -9.452 1.00 85.44 106 VAL A O 1
ATOM 847 N N . CYS A 1 107 ? 5.408 -1.109 -7.846 1.00 81.44 107 CY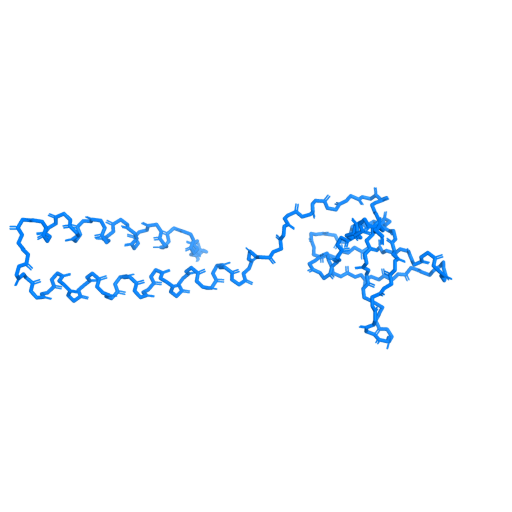S A N 1
ATOM 848 C CA . CYS A 1 107 ? 5.109 -0.198 -6.736 1.00 81.44 107 CYS A CA 1
ATOM 849 C C . CYS A 1 107 ? 5.806 1.170 -6.831 1.00 81.44 107 CYS A C 1
ATOM 851 O O . CYS A 1 107 ? 5.414 2.099 -6.129 1.00 81.44 107 CYS A O 1
ATOM 853 N N . THR A 1 108 ? 6.862 1.310 -7.641 1.00 83.69 108 THR A N 1
ATOM 854 C CA . THR A 1 108 ? 7.572 2.590 -7.810 1.00 83.69 108 THR A CA 1
ATOM 855 C C . THR A 1 108 ? 7.127 3.349 -9.054 1.00 83.69 108 THR A C 1
ATOM 857 O O . THR A 1 108 ? 7.510 4.511 -9.220 1.00 83.69 108 THR A O 1
ATOM 860 N N . LEU A 1 109 ? 6.310 2.731 -9.913 1.00 85.75 109 LEU A N 1
ATOM 861 C CA . LEU A 1 109 ? 5.768 3.382 -11.096 1.00 85.75 109 LEU A CA 1
ATOM 862 C C . LEU A 1 109 ? 4.808 4.502 -10.712 1.00 85.75 109 LEU A C 1
ATOM 864 O O . LEU A 1 109 ? 3.990 4.382 -9.800 1.00 85.75 109 LEU A O 1
ATOM 868 N N . ARG A 1 110 ? 4.879 5.597 -11.465 1.00 86.25 110 ARG A N 1
ATOM 869 C CA . ARG A 1 110 ? 3.980 6.738 -11.301 1.00 86.25 110 ARG A CA 1
ATOM 870 C C . ARG A 1 110 ? 3.084 6.875 -12.520 1.00 86.25 110 ARG A C 1
ATOM 872 O O . ARG A 1 110 ? 3.552 6.766 -13.651 1.00 86.25 110 ARG A O 1
ATOM 879 N N . SER A 1 111 ? 1.803 7.151 -12.285 1.00 82.19 111 SER A N 1
ATOM 880 C CA . SER A 1 111 ? 0.899 7.547 -13.363 1.00 82.19 111 SER A CA 1
ATOM 881 C C . SER A 1 111 ? 1.413 8.826 -14.013 1.00 82.19 111 SER A C 1
ATOM 883 O O . SER A 1 111 ? 1.876 9.739 -13.320 1.00 82.19 111 SER A O 1
ATOM 885 N N . LEU A 1 112 ? 1.336 8.889 -15.341 1.00 72.62 112 LEU A N 1
ATOM 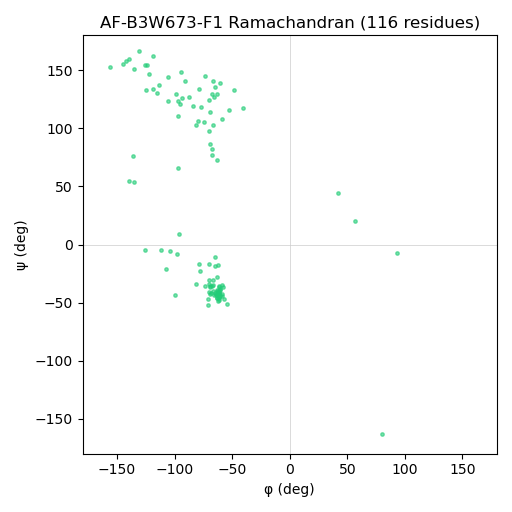886 C CA . LEU A 1 112 ? 1.478 10.137 -16.075 1.00 72.62 112 LEU A CA 1
ATOM 887 C C . LEU A 1 112 ? 0.254 10.977 -15.731 1.00 72.62 112 LEU A C 1
ATOM 889 O O . LEU A 1 112 ? -0.749 10.954 -16.438 1.00 72.62 112 LEU A O 1
ATOM 893 N N . HIS A 1 113 ? 0.302 11.659 -14.588 1.00 61.56 113 HIS A N 1
ATOM 894 C CA . HIS A 1 113 ? -0.760 12.564 -14.201 1.00 61.56 113 HIS A CA 1
ATOM 895 C C . HIS A 1 113 ? -0.861 13.605 -15.316 1.00 61.56 113 HIS A C 1
ATOM 897 O O . HIS A 1 113 ? 0.039 14.431 -15.478 1.00 61.56 113 HIS A O 1
ATOM 903 N N . TYR A 1 114 ? -1.928 13.518 -16.113 1.00 50.94 114 TYR A N 1
ATOM 904 C CA . TYR A 1 114 ? -2.299 14.517 -17.104 1.00 50.94 114 TYR A CA 1
ATOM 905 C C . TYR A 1 114 ? -2.700 15.760 -16.310 1.00 50.94 114 TYR A C 1
ATOM 907 O O . TYR A 1 114 ? -3.875 16.021 -1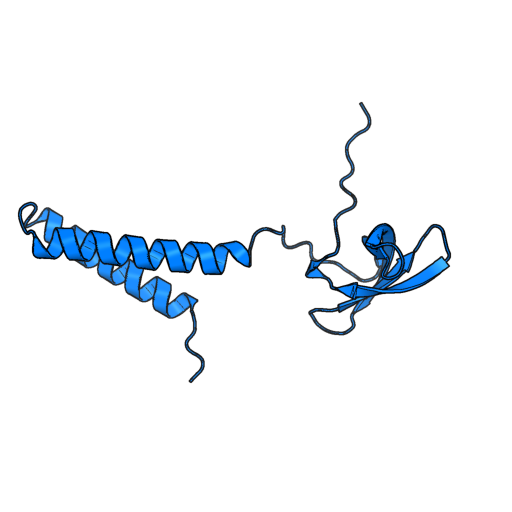6.062 1.00 50.94 114 TYR A O 1
ATOM 915 N N . ASN A 1 115 ? -1.708 16.495 -15.805 1.00 45.50 115 ASN A N 1
ATOM 916 C CA . ASN A 1 115 ? -1.952 17.826 -15.300 1.00 45.50 115 ASN A CA 1
ATOM 917 C C . ASN A 1 115 ? -2.326 18.633 -1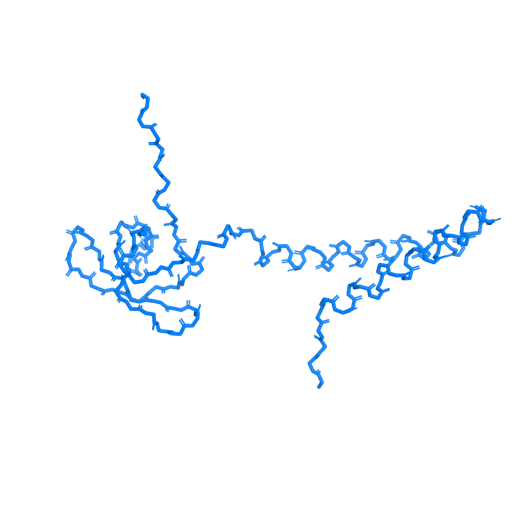6.538 1.00 45.50 115 ASN A C 1
ATOM 919 O O . ASN A 1 115 ? -1.490 18.897 -17.405 1.00 45.50 115 ASN A O 1
ATOM 923 N N . PHE A 1 116 ? -3.631 18.862 -16.665 1.00 42.91 116 PHE A N 1
ATOM 924 C CA . PHE A 1 116 ? -4.224 19.771 -17.619 1.00 42.91 116 PHE A CA 1
ATOM 925 C C . PHE A 1 116 ? -3.355 21.025 -17.672 1.00 42.91 116 PHE A C 1
ATOM 927 O O . PHE A 1 116 ? -3.191 21.723 -16.674 1.00 42.91 116 PHE A O 1
ATOM 934 N N . MET A 1 117 ? -2.786 21.276 -18.847 1.00 41.28 117 MET A N 1
ATOM 935 C CA . MET A 1 117 ? -2.328 22.603 -19.213 1.00 41.28 117 MET A CA 1
ATOM 936 C C . MET A 1 117 ? -3.513 23.551 -18.986 1.00 41.28 117 MET A C 1
ATOM 938 O O . MET A 1 117 ? -4.554 23.390 -19.626 1.00 41.28 117 MET A O 1
ATOM 942 N N . CYS A 1 118 ? -3.358 24.488 -18.057 1.00 39.97 118 CYS A N 1
ATOM 943 C CA . CYS A 1 118 ? -4.074 25.757 -18.075 1.00 39.97 118 CYS A CA 1
ATOM 944 C C . CYS A 1 118 ? -3.091 26.820 -18.558 1.00 39.97 118 CYS A C 1
ATOM 946 O O . CYS A 1 118 ? -1.944 26.817 -18.050 1.00 39.97 118 CYS A O 1
#

InterPro domains:
  IPR002999 Tudor domain [PS50304] (60-118)
  IPR002999 Tudor domain [SM00333] (59-117)

Nearest PDB structures (foldseek):
  5m9n-assembly2_B  TM=6.576E-01  e=2.377E-05  Homo sapiens
  5m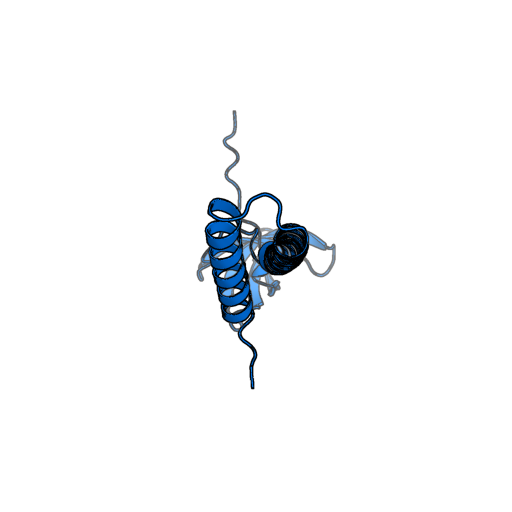9n-assembly1_A  TM=6.597E-01  e=5.075E-05  Homo sapiens
  4b9x-assembly1_A  TM=6.885E-01  e=2.977E-04  Mus musculus
  2eqk-assembly1_A  TM=8.187E-01  e=1.539E-03  Homo sapiens
  4b9w-assembly1_A  TM=6.636E-01  e=2.249E-03  Mus musculus

pLDDT: mean 81.53, std 15.3, range [35.53, 94.38]

Solvent-accessible surface area (backbone atoms only — not comparable to full-atom values): 6996 Å² total; per-residue (Å²): 130,88,80,54,72,66,59,55,49,51,50,47,53,51,52,39,55,53,40,51,60,50,33,74,78,41,77,84,43,64,68,51,59,49,51,44,53,53,41,51,51,53,50,49,53,52,47,54,61,51,45,76,73,63,81,64,83,86,73,82,80,48,73,69,37,66,29,29,38,60,40,87,90,79,71,45,74,42,58,21,31,29,67,44,69,65,65,94,57,27,27,33,30,34,27,74,90,70,78,42,74,49,81,42,46,54,89,67,49,36,75,69,74,79,73,73,85,126

Sequence (118 aa):
MAEDPQLDLLNHKLQLQQVEAALELNPNNEELLQLKRDLEEVIKLSLELLGRTSDTPEISWNVGDQCMAMCSRDKLYYRATILEFLGDVSCVVNFDMYDTTDVCQVCTLRSLHYNFMC

Radius of gyration: 22.94 Å; Cα contacts (8 Å, |Δi|>4): 137; chains: 1; bounding box: 46×46×62 Å

Mean predicted aligned error: 13.86 Å

Foldseek 3Di:
DPDDLVVVLVVLVVVLVVLVVVCVVVVPPVVSVVSNVVSVVVNVVSCVVVVVVPPDPPPVADQQAWWFFQDPPPRGTAIWGFHAAPPDFKTWTAGPVPRDIDIGTPVRIHPPPPPDDD

Secondary structure (DSSP, 8-state):
----HHHHHHHHHHHHHHHHHHHHH-TT-HHHHHHHHHHHHHHHHHHHHHHTT--S------TT-EEEEE-TTT--EEEEEEEEEETTTEEEEEETTTTEEEEEEGGG-EE-------

Organism: Schistosoma japonicum (NCBI:txid6182)